Protein AF-A0A4Z0F607-F1 (afdb_monomer_lite)

Secondary structure (DSSP, 8-state):
---------PPPPPEEGGGS--SS--EEEEETTTEEEEEEEEE-S-B-TTS-B--EEEE-SSS---TTSBTTEE-SS-TTSPPP----EEEE-S----------------

Sequence (110 aa):
MKGGESIHGEPSPWQSIETAPKDGTVIQAEIPGHGSDNLIWWLEGLVDSDCNDCGGWAFVEDQEPPGCWTDGICWASNEDGVASVQPVRWRPTGLILRSKVMGWNYRPEQ

Foldseek 3Di:
DDDDDPPPPDFADKDFPVPDDLPQAWKQFQFVPPGGRFIWGWAWDDADPVRDTDIWIAGPDDDDAPPQAVVRTQDCADPVRDGRRDTGIITHPVDGPPDPPPPPPPPPDD

Organism: NCBI:txid2305248

pLDDT: mean 71.19, std 15.93, range [34.62, 92.38]

Structure (mmCIF, N/CA/C/O backbone):
data_AF-A0A4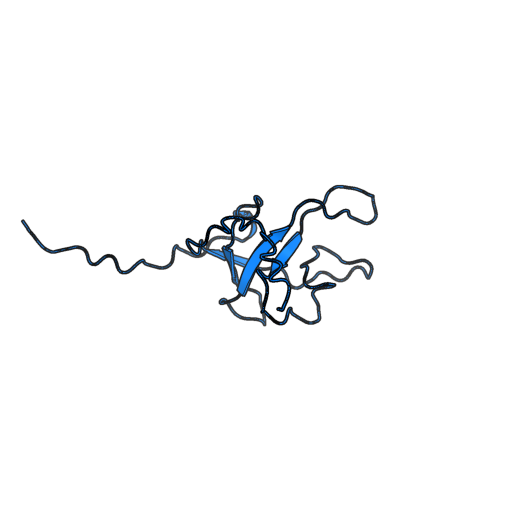Z0F607-F1
#
_entry.id   AF-A0A4Z0F607-F1
#
loop_
_atom_site.group_PDB
_atom_site.id
_atom_site.type_symbol
_atom_site.label_atom_id
_atom_site.label_alt_id
_atom_site.label_comp_id
_atom_site.label_asym_id
_atom_site.label_entity_id
_atom_site.label_seq_id
_atom_site.pdbx_PDB_ins_code
_atom_site.Cartn_x
_atom_site.Cartn_y
_atom_site.Cartn_z
_atom_site.occupancy
_atom_site.B_iso_or_equiv
_atom_site.auth_seq_id
_atom_site.auth_comp_id
_atom_site.auth_asym_id
_atom_site.auth_atom_id
_atom_site.pdbx_PDB_model_num
ATOM 1 N N . MET A 1 1 ? -32.068 4.708 32.723 1.00 50.53 1 MET A N 1
ATOM 2 C CA . MET A 1 1 ? -31.796 3.594 31.789 1.00 50.53 1 MET A CA 1
ATOM 3 C C . MET A 1 1 ? -32.469 3.893 30.460 1.00 50.53 1 MET A C 1
ATOM 5 O O . MET A 1 1 ? -33.627 4.284 30.480 1.00 50.53 1 MET A O 1
ATOM 9 N N . LYS A 1 2 ? -31.744 3.606 29.371 1.00 56.91 2 LYS A N 1
ATOM 10 C CA . LYS A 1 2 ? -32.131 3.566 27.948 1.00 56.91 2 LYS A CA 1
ATOM 11 C C . LYS A 1 2 ? -32.019 4.855 27.123 1.00 56.91 2 LYS A C 1
ATOM 13 O O . LYS A 1 2 ? -32.530 5.903 27.486 1.00 56.91 2 LYS A O 1
ATOM 18 N N . GLY A 1 3 ? -31.363 4.660 25.982 1.00 39.62 3 GLY A N 1
ATOM 19 C CA . GLY A 1 3 ? -30.991 5.604 24.936 1.00 39.62 3 GLY A CA 1
ATOM 20 C C . GLY A 1 3 ? -29.606 5.180 24.441 1.00 39.62 3 GLY A C 1
ATOM 21 O O . GLY A 1 3 ? -28.635 5.846 24.735 1.00 39.62 3 GLY A O 1
ATOM 22 N N . GLY A 1 4 ? -29.411 3.939 23.988 1.00 45.62 4 GLY A N 1
ATOM 23 C CA . GLY A 1 4 ? -29.862 3.544 22.654 1.00 45.62 4 GLY A CA 1
ATOM 24 C C . GLY A 1 4 ? -28.828 4.047 21.650 1.00 45.62 4 GLY A C 1
ATOM 25 O O . GLY A 1 4 ? -29.142 4.910 20.844 1.00 45.62 4 GLY A O 1
ATOM 26 N N . GLU A 1 5 ? -27.585 3.587 21.805 1.00 45.84 5 GLU A N 1
ATOM 27 C CA . GLU A 1 5 ? -26.441 4.000 20.997 1.00 45.84 5 GLU A CA 1
ATOM 28 C C . GLU A 1 5 ? -26.612 3.396 19.605 1.00 45.84 5 GLU A C 1
ATOM 30 O O . GLU A 1 5 ? -26.470 2.190 19.390 1.00 45.84 5 GLU A O 1
ATOM 35 N N . SER A 1 6 ? -27.058 4.233 18.677 1.00 43.59 6 SER A N 1
ATOM 36 C CA . SER A 1 6 ? -27.113 3.902 17.267 1.00 43.59 6 SER A CA 1
ATOM 37 C C . SER A 1 6 ? -25.695 3.571 16.806 1.00 43.59 6 SER A C 1
ATOM 39 O O . SER A 1 6 ? -24.843 4.453 16.768 1.00 43.59 6 SER A O 1
ATOM 41 N N . ILE A 1 7 ? -25.448 2.313 16.439 1.00 54.03 7 ILE A N 1
ATOM 42 C CA . ILE A 1 7 ? -24.238 1.869 15.735 1.00 54.03 7 ILE A CA 1
ATOM 43 C C . ILE A 1 7 ? -24.212 2.441 14.308 1.00 54.03 7 ILE A C 1
ATOM 45 O O . ILE A 1 7 ? -24.239 1.718 13.316 1.00 54.03 7 ILE A O 1
ATOM 49 N N . HIS A 1 8 ? -24.190 3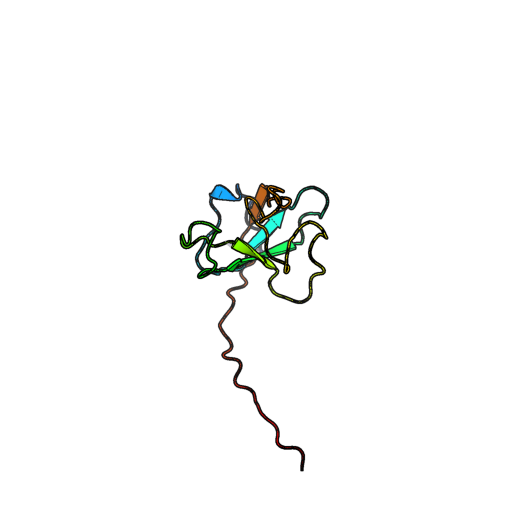.765 14.177 1.00 47.53 8 HIS A N 1
ATOM 50 C CA . HIS A 1 8 ? -23.606 4.373 12.994 1.00 47.53 8 HIS A CA 1
ATOM 51 C C . HIS A 1 8 ? -22.118 4.075 13.122 1.00 47.53 8 HIS A C 1
ATOM 53 O O . HIS A 1 8 ? -21.466 4.627 14.002 1.00 47.53 8 HIS A O 1
ATOM 59 N N . GLY A 1 9 ? -21.617 3.118 12.340 1.00 48.31 9 GLY A N 1
ATOM 60 C CA . GLY A 1 9 ? -20.191 2.824 12.280 1.00 48.31 9 GLY A CA 1
ATOM 61 C C . GLY A 1 9 ? -19.466 4.089 11.853 1.00 48.31 9 GLY A C 1
ATOM 62 O O . GLY A 1 9 ? -19.408 4.389 10.662 1.00 48.31 9 GLY A O 1
ATOM 63 N N . GLU A 1 10 ? -18.990 4.868 12.823 1.00 53.78 10 GLU A N 1
ATOM 64 C CA . GLU A 1 10 ? -18.142 6.011 12.543 1.00 53.78 10 GLU A CA 1
ATOM 65 C C . GLU A 1 10 ? -16.950 5.471 11.752 1.00 53.78 10 GLU A C 1
ATOM 67 O O . GLU A 1 10 ? -16.336 4.480 12.177 1.00 53.78 10 GLU A O 1
ATOM 72 N N . PRO A 1 11 ? -16.650 6.036 10.568 1.00 61.03 11 PRO A N 1
ATOM 73 C CA . PRO A 1 11 ? -15.466 5.626 9.846 1.00 61.03 11 PRO A CA 1
ATOM 74 C C . PRO A 1 11 ? -14.292 5.799 10.801 1.00 61.03 11 PRO A C 1
ATOM 76 O O . PRO A 1 11 ? -14.110 6.874 11.375 1.00 61.03 11 PRO A O 1
ATOM 79 N N . SER A 1 12 ? -13.534 4.722 11.005 1.00 72.06 12 SER A N 1
ATOM 80 C CA . SER A 1 12 ? -12.365 4.770 11.877 1.00 72.06 12 SER A CA 1
ATOM 81 C C . SER A 1 12 ? -11.479 5.954 11.482 1.00 72.06 12 SER A C 1
ATOM 83 O O . SER A 1 12 ? -11.391 6.274 10.288 1.00 72.06 12 SER A O 1
ATOM 85 N N . PRO A 1 13 ? -10.854 6.629 12.461 1.00 84.81 13 PRO A N 1
ATOM 86 C CA . PRO A 1 13 ? -10.079 7.824 12.184 1.00 84.81 13 PRO A CA 1
ATOM 87 C C . PRO A 1 13 ? -8.986 7.513 11.164 1.00 84.81 13 PRO A C 1
ATOM 89 O O . PRO A 1 13 ? -8.377 6.440 11.188 1.00 84.81 13 PRO A O 1
ATOM 92 N N . TRP A 1 14 ? -8.749 8.470 10.270 1.00 88.81 14 TRP A N 1
ATOM 93 C CA . TRP A 1 14 ? -7.625 8.416 9.348 1.00 88.81 14 TRP A CA 1
ATOM 94 C C . TRP A 1 14 ? -6.312 8.382 10.131 1.00 88.81 14 TRP A C 1
ATOM 96 O O . TRP A 1 14 ? -6.093 9.180 11.042 1.00 88.81 14 TRP A O 1
ATOM 106 N N . GLN A 1 15 ? -5.437 7.465 9.748 1.00 92.25 15 GLN A N 1
ATOM 107 C CA . GLN A 1 15 ? -4.116 7.245 10.318 1.00 92.25 15 GLN A CA 1
ATOM 108 C C . GLN A 1 15 ? -3.053 7.432 9.234 1.00 92.25 15 GLN A C 1
ATOM 110 O O . GLN A 1 15 ? -3.355 7.347 8.045 1.00 92.25 15 GLN A O 1
ATOM 115 N N . SER A 1 16 ? -1.807 7.700 9.622 1.00 91.38 16 SER A N 1
ATOM 116 C CA . SER A 1 16 ? -0.687 7.773 8.674 1.00 91.38 16 SER A CA 1
ATOM 117 C C . SER A 1 16 ? -0.496 6.434 7.970 1.00 91.38 16 SER A C 1
ATOM 119 O O . SER A 1 16 ? -0.531 5.397 8.627 1.00 91.38 16 SER A O 1
ATOM 121 N N . ILE A 1 17 ? -0.246 6.438 6.656 1.00 88.56 17 ILE A N 1
ATOM 122 C CA . ILE A 1 17 ? -0.015 5.200 5.884 1.00 88.56 17 ILE A CA 1
ATOM 123 C C . ILE A 1 17 ? 1.100 4.317 6.468 1.00 88.56 17 ILE A C 1
ATOM 125 O O . ILE A 1 17 ? 1.079 3.101 6.331 1.00 88.56 17 ILE A O 1
ATOM 129 N N . GLU A 1 18 ? 2.061 4.921 7.167 1.00 87.56 18 GLU A N 1
ATOM 130 C CA . GLU A 1 18 ? 3.175 4.226 7.814 1.00 87.56 18 GLU A CA 1
ATOM 131 C C . GLU A 1 18 ? 2.716 3.241 8.897 1.00 87.56 18 GLU A C 1
ATOM 133 O O . GLU A 1 18 ? 3.428 2.285 9.195 1.00 87.56 18 GLU A O 1
ATOM 138 N N . THR A 1 19 ? 1.525 3.450 9.472 1.00 89.06 19 THR A N 1
ATOM 139 C CA . THR A 1 19 ? 0.930 2.555 10.474 1.00 89.06 19 THR A CA 1
ATOM 140 C C . THR A 1 19 ? -0.003 1.513 9.865 1.00 89.06 19 THR A C 1
ATOM 142 O O . THR A 1 19 ? -0.627 0.751 10.606 1.00 89.06 19 THR A O 1
ATOM 145 N N . ALA A 1 20 ? -0.139 1.489 8.537 1.00 88.38 20 ALA A N 1
ATOM 146 C CA . ALA A 1 20 ? -1.037 0.570 7.864 1.00 88.38 20 ALA A CA 1
ATOM 147 C C . ALA A 1 20 ? -0.560 -0.884 7.985 1.00 88.38 20 ALA A C 1
ATOM 149 O O . ALA A 1 20 ? 0.643 -1.150 7.894 1.00 88.38 20 ALA A O 1
ATOM 150 N N . PRO A 1 21 ? -1.489 -1.837 8.170 1.00 87.06 21 PRO A N 1
ATOM 151 C CA . PRO A 1 21 ? -1.157 -3.251 8.199 1.00 87.06 21 PRO A CA 1
ATOM 152 C C . PRO A 1 21 ? -0.630 -3.697 6.828 1.00 87.06 21 PRO A C 1
ATOM 154 O O . PRO A 1 21 ? -1.265 -3.474 5.799 1.00 87.06 21 PRO A O 1
ATOM 157 N N . LYS A 1 22 ? 0.549 -4.324 6.830 1.00 87.38 22 LYS A N 1
ATOM 158 C CA . LYS A 1 22 ? 1.237 -4.857 5.642 1.00 87.38 22 LYS A CA 1
ATOM 159 C C . LYS A 1 22 ? 1.079 -6.377 5.535 1.00 87.38 22 LYS A C 1
ATOM 161 O O . LYS A 1 22 ? 2.025 -7.085 5.234 1.00 87.38 22 LYS A O 1
ATOM 166 N N . ASP A 1 23 ? -0.105 -6.872 5.873 1.00 84.31 23 ASP A N 1
ATOM 167 C CA . ASP A 1 23 ? -0.433 -8.299 5.995 1.00 84.31 23 ASP A CA 1
ATOM 168 C C . ASP A 1 23 ? -1.477 -8.754 4.955 1.00 84.31 23 ASP A C 1
ATOM 170 O O . ASP A 1 23 ? -2.137 -9.778 5.125 1.00 84.31 23 ASP A O 1
ATOM 174 N N . GLY A 1 24 ? -1.685 -7.952 3.905 1.00 82.81 24 GLY A N 1
ATOM 175 C CA . GLY A 1 24 ? -2.736 -8.165 2.907 1.00 82.81 24 GLY A CA 1
ATOM 176 C C . GLY A 1 24 ? -4.132 -7.692 3.334 1.00 82.81 24 GLY A C 1
ATOM 177 O O . GLY A 1 24 ? -5.092 -7.877 2.583 1.00 82.81 24 GLY A O 1
ATOM 178 N N . THR A 1 25 ? -4.283 -7.056 4.503 1.00 86.94 25 THR A N 1
ATOM 179 C CA . THR A 1 25 ? -5.552 -6.433 4.910 1.00 86.94 25 THR A CA 1
ATOM 180 C C . THR A 1 25 ? -5.940 -5.292 3.968 1.00 86.94 25 THR A C 1
ATOM 182 O O . THR A 1 25 ? -5.117 -4.448 3.612 1.00 86.94 25 THR A O 1
ATOM 185 N N . VAL A 1 26 ? -7.227 -5.224 3.608 1.00 87.50 26 VAL A N 1
ATOM 186 C CA . VAL A 1 26 ? -7.760 -4.128 2.790 1.00 87.50 26 VAL A CA 1
ATOM 187 C C . VAL A 1 26 ? -7.982 -2.889 3.628 1.00 87.50 26 VAL A C 1
ATOM 189 O O . VAL A 1 26 ? -8.759 -2.867 4.590 1.00 87.50 26 VAL A O 1
ATOM 192 N N . ILE A 1 27 ? -7.366 -1.812 3.178 1.00 89.31 27 ILE A N 1
ATOM 193 C CA . ILE A 1 27 ? -7.488 -0.497 3.774 1.00 89.31 27 ILE A CA 1
ATOM 194 C C . ILE A 1 27 ? -8.044 0.479 2.750 1.00 89.31 27 ILE A C 1
ATOM 196 O O . ILE A 1 27 ? -7.845 0.341 1.544 1.00 89.31 27 ILE A O 1
ATOM 200 N N . GLN A 1 28 ? -8.747 1.488 3.246 1.00 90.38 28 GLN A N 1
ATOM 201 C CA . GLN A 1 28 ? -9.097 2.639 2.438 1.00 90.38 28 GLN A CA 1
ATOM 202 C C . GLN A 1 28 ? -7.987 3.658 2.603 1.00 90.38 28 GLN A C 1
ATOM 204 O O . GLN A 1 28 ? -7.623 3.971 3.736 1.00 90.38 28 GLN A O 1
ATOM 209 N N . ALA A 1 29 ? -7.466 4.161 1.494 1.00 90.31 29 ALA A N 1
ATOM 210 C CA . ALA A 1 29 ? -6.338 5.063 1.466 1.00 90.31 29 ALA A CA 1
ATOM 211 C C . ALA A 1 29 ? -6.661 6.390 0.773 1.00 90.31 29 ALA A C 1
ATOM 213 O O . ALA A 1 29 ? -7.414 6.465 -0.198 1.00 90.31 29 ALA A O 1
ATOM 214 N N . GLU A 1 30 ? -6.050 7.452 1.286 1.00 90.38 30 GLU A N 1
ATOM 215 C CA . GLU A 1 30 ? -6.014 8.763 0.652 1.00 90.38 30 GLU A CA 1
ATOM 216 C C . GLU A 1 30 ? -4.782 8.845 -0.241 1.00 90.38 30 GLU A C 1
ATOM 218 O O . GLU A 1 30 ? -3.654 8.804 0.250 1.00 90.38 30 GLU A O 1
ATOM 223 N N . ILE A 1 31 ? -5.009 8.955 -1.548 1.00 87.12 31 ILE A N 1
ATOM 224 C CA . ILE A 1 31 ? -3.967 9.094 -2.560 1.00 87.12 31 ILE A CA 1
ATOM 225 C C . ILE A 1 31 ? -4.033 10.538 -3.078 1.00 87.12 31 ILE A C 1
ATOM 227 O O . ILE A 1 31 ? -5.047 10.938 -3.664 1.00 87.12 31 ILE A O 1
ATOM 231 N N . PRO A 1 32 ? -2.986 11.356 -2.868 1.00 84.38 32 PRO A N 1
ATOM 232 C CA . PRO A 1 32 ? -2.959 12.735 -3.346 1.00 84.38 32 PRO A CA 1
ATOM 233 C C . PRO A 1 32 ? -3.262 12.827 -4.849 1.00 84.38 32 PRO A C 1
ATOM 235 O O . PRO A 1 32 ? -2.647 12.144 -5.656 1.00 84.38 32 PRO A O 1
ATOM 238 N N . GLY A 1 33 ? -4.229 13.658 -5.240 1.00 82.62 33 GLY A N 1
ATOM 239 C CA . GLY A 1 33 ? -4.648 13.792 -6.645 1.00 82.62 33 GLY A CA 1
ATOM 240 C C . GLY A 1 33 ? -5.627 12.721 -7.153 1.00 82.62 33 GLY A C 1
ATOM 241 O O . GLY A 1 33 ? -6.197 12.913 -8.221 1.00 82.62 33 GLY A O 1
ATOM 242 N N . HIS A 1 34 ? -5.888 11.661 -6.378 1.00 79.56 34 HIS A N 1
ATOM 243 C CA . HIS A 1 34 ? -6.806 10.562 -6.729 1.00 79.56 34 HIS A CA 1
ATOM 244 C C . HIS A 1 34 ? -7.918 10.332 -5.687 1.00 79.56 34 HIS A C 1
ATOM 246 O O . HIS A 1 34 ? -8.716 9.407 -5.808 1.00 79.56 34 HIS A O 1
ATOM 252 N N . GLY A 1 35 ? -8.005 11.185 -4.663 1.00 84.81 35 GLY A N 1
ATOM 253 C CA . GLY A 1 35 ? -9.073 11.157 -3.661 1.00 84.81 35 GLY A CA 1
ATOM 254 C C . GLY A 1 35 ? -8.821 10.186 -2.505 1.00 84.81 35 GLY A C 1
ATOM 255 O O . GLY A 1 35 ? -7.709 9.700 -2.298 1.00 84.81 35 GLY A O 1
ATOM 256 N N . SER A 1 36 ? -9.862 9.940 -1.710 1.00 86.94 36 SER A N 1
ATOM 257 C CA . SER A 1 36 ? -9.788 9.154 -0.471 1.00 86.94 36 SER A CA 1
ATOM 258 C C . SER A 1 36 ? -10.616 7.874 -0.481 1.00 86.94 36 SER A C 1
ATOM 260 O O . SER A 1 36 ? -10.639 7.157 0.514 1.00 86.94 36 SER A O 1
ATOM 262 N N . ASP A 1 37 ? -11.251 7.535 -1.599 1.00 83.81 37 ASP A N 1
ATOM 263 C CA . ASP A 1 37 ? -12.078 6.332 -1.759 1.00 83.81 37 ASP A CA 1
ATOM 264 C C . ASP A 1 37 ? -11.328 5.168 -2.421 1.00 83.81 37 ASP A C 1
ATOM 266 O O . ASP A 1 37 ? -11.933 4.271 -2.997 1.00 83.81 37 ASP A O 1
ATOM 270 N N . ASN A 1 38 ? -9.998 5.163 -2.299 1.00 85.19 38 ASN A N 1
ATOM 271 C CA . ASN A 1 38 ? -9.135 4.156 -2.902 1.00 85.19 38 ASN A CA 1
ATOM 272 C C . ASN A 1 38 ? -9.002 2.947 -1.974 1.00 85.19 38 ASN A C 1
ATOM 274 O O . ASN A 1 38 ? -8.531 3.083 -0.844 1.00 85.19 38 ASN A O 1
ATOM 278 N N . LEU A 1 39 ? -9.400 1.762 -2.437 1.00 87.44 39 LEU A N 1
ATOM 279 C CA . LEU A 1 39 ? -9.220 0.513 -1.686 1.00 87.44 39 LEU A CA 1
ATOM 280 C C . LEU A 1 39 ? -7.937 -0.186 -2.120 1.00 87.44 39 LEU A C 1
ATOM 282 O O . LEU A 1 39 ? -7.842 -0.643 -3.261 1.00 87.44 39 LEU A O 1
ATOM 286 N N . ILE A 1 40 ? -6.987 -0.293 -1.194 1.00 87.31 40 ILE A N 1
ATOM 287 C CA . ILE A 1 40 ? -5.673 -0.885 -1.434 1.00 87.31 40 ILE A CA 1
ATOM 288 C C . ILE A 1 40 ? -5.374 -2.002 -0.435 1.00 87.31 40 ILE A C 1
ATOM 290 O O . ILE A 1 40 ? -5.961 -2.071 0.646 1.00 87.31 40 ILE A O 1
ATOM 294 N N . TRP A 1 41 ? -4.440 -2.869 -0.798 1.00 87.69 41 TRP A N 1
ATOM 295 C CA . TRP A 1 41 ? -3.924 -3.950 0.035 1.00 87.69 41 TRP A CA 1
ATOM 296 C C . TRP A 1 41 ? -2.422 -4.104 -0.190 1.00 87.69 41 TRP A C 1
ATOM 298 O O . TRP A 1 41 ? -1.895 -3.696 -1.228 1.00 87.69 41 TRP A O 1
ATOM 308 N N . TRP A 1 42 ? -1.725 -4.633 0.812 1.00 85.75 42 TRP A N 1
ATOM 309 C CA . TRP A 1 42 ? -0.295 -4.899 0.709 1.00 85.75 42 TRP A CA 1
ATOM 310 C C . TRP A 1 42 ? -0.076 -6.232 -0.003 1.00 85.75 42 TRP A C 1
ATOM 312 O O . TRP A 1 42 ? -0.477 -7.277 0.509 1.00 85.75 42 TRP A O 1
ATOM 322 N N . LEU A 1 43 ? 0.541 -6.185 -1.179 1.00 83.94 43 LEU A N 1
ATOM 323 C CA . LEU A 1 43 ? 0.928 -7.355 -1.950 1.00 83.94 43 LEU A CA 1
ATOM 324 C C . LEU A 1 43 ? 2.364 -7.744 -1.577 1.00 83.94 43 LEU A C 1
ATOM 326 O O . LEU A 1 43 ? 3.302 -6.989 -1.833 1.00 83.94 43 LEU A O 1
ATOM 330 N N . GLU A 1 44 ? 2.517 -8.905 -0.941 1.00 82.12 44 GLU A N 1
ATOM 331 C CA . GLU A 1 44 ? 3.815 -9.509 -0.609 1.00 82.12 44 GLU A CA 1
ATOM 332 C C . GLU A 1 44 ? 4.378 -10.330 -1.783 1.00 82.12 44 GLU A C 1
ATOM 334 O O . GLU A 1 44 ? 3.652 -10.680 -2.716 1.00 82.12 44 GLU A O 1
ATOM 339 N N . GLY A 1 45 ? 5.669 -10.676 -1.722 1.00 73.75 45 GLY A N 1
ATOM 340 C CA . GLY A 1 45 ? 6.322 -11.544 -2.707 1.00 73.75 45 GLY A CA 1
ATOM 341 C C . GLY A 1 45 ? 6.698 -10.857 -4.021 1.00 73.75 45 GLY A C 1
ATOM 342 O O . GLY A 1 45 ? 6.990 -11.543 -5.004 1.00 73.75 45 GLY A O 1
ATOM 343 N N . LEU A 1 46 ? 6.690 -9.521 -4.056 1.00 74.31 46 LEU A N 1
ATOM 344 C CA . LEU A 1 46 ? 7.341 -8.771 -5.126 1.00 74.31 46 LEU A CA 1
ATOM 345 C C . LEU A 1 46 ? 8.826 -8.617 -4.781 1.00 74.31 46 LEU A C 1
ATOM 347 O O . LEU A 1 46 ? 9.215 -8.588 -3.613 1.00 74.31 46 LEU A O 1
ATOM 351 N N . VAL A 1 47 ? 9.663 -8.541 -5.807 1.00 77.31 47 VAL A N 1
ATOM 352 C CA . VAL A 1 47 ? 11.113 -8.391 -5.664 1.00 77.31 47 VAL A CA 1
ATOM 353 C C . VAL A 1 47 ? 11.552 -7.091 -6.315 1.00 77.31 47 VAL A C 1
ATOM 355 O O . VAL A 1 47 ? 11.068 -6.747 -7.393 1.00 77.31 47 VAL A O 1
ATOM 358 N N . ASP A 1 48 ? 12.445 -6.363 -5.651 1.00 70.94 48 ASP A N 1
ATOM 359 C CA . ASP A 1 48 ? 13.089 -5.190 -6.240 1.00 70.94 48 ASP A CA 1
ATOM 360 C C . ASP A 1 48 ? 14.218 -5.588 -7.214 1.00 70.94 48 ASP A C 1
ATOM 362 O O . ASP A 1 48 ? 14.555 -6.766 -7.385 1.00 70.94 48 ASP A O 1
ATOM 366 N N . SER A 1 49 ? 14.825 -4.589 -7.860 1.00 68.88 49 SER A N 1
ATOM 367 C CA . SER A 1 49 ? 15.937 -4.775 -8.804 1.00 68.88 49 SER A CA 1
ATOM 368 C C . SER A 1 49 ? 17.194 -5.393 -8.172 1.00 68.88 49 SER A C 1
ATOM 370 O O . SER A 1 49 ? 18.037 -5.931 -8.890 1.00 68.88 49 SER A O 1
ATOM 372 N N . ASP A 1 50 ? 17.313 -5.350 -6.845 1.00 76.25 50 ASP A N 1
ATOM 373 C CA . ASP A 1 50 ? 18.391 -5.949 -6.058 1.00 76.25 50 ASP A CA 1
ATOM 374 C C . ASP A 1 50 ? 18.020 -7.359 -5.543 1.00 76.25 50 ASP A C 1
ATOM 376 O O . ASP A 1 50 ? 18.768 -7.956 -4.765 1.00 76.25 50 ASP A O 1
ATOM 380 N N . CYS A 1 51 ? 16.897 -7.926 -6.009 1.00 73.06 51 CYS A N 1
ATOM 381 C CA . CYS A 1 51 ? 16.336 -9.211 -5.576 1.00 73.06 51 CYS A CA 1
ATOM 382 C C . CYS A 1 51 ? 15.962 -9.267 -4.083 1.00 73.06 51 CYS A C 1
ATOM 384 O O . CYS A 1 51 ? 15.886 -10.361 -3.513 1.00 73.06 51 CYS A O 1
ATOM 386 N N . ASN A 1 52 ? 15.714 -8.124 -3.441 1.00 76.69 52 ASN A N 1
ATOM 387 C CA . ASN A 1 52 ? 15.157 -8.091 -2.094 1.00 76.69 52 ASN A CA 1
ATOM 388 C C . ASN A 1 52 ? 13.637 -8.201 -2.158 1.00 76.69 52 ASN A C 1
ATOM 390 O O . ASN A 1 52 ? 12.991 -7.587 -3.008 1.00 76.69 52 ASN A O 1
ATOM 394 N N . ASP A 1 53 ? 13.067 -8.952 -1.217 1.00 71.69 53 ASP A N 1
ATOM 395 C CA . ASP A 1 53 ? 11.621 -8.989 -1.026 1.00 71.69 53 ASP A CA 1
ATOM 396 C C . ASP A 1 53 ? 11.126 -7.589 -0.637 1.00 71.69 53 ASP A C 1
ATOM 398 O O . ASP A 1 53 ? 11.525 -7.020 0.384 1.00 71.69 53 ASP A O 1
ATOM 402 N N . CYS A 1 54 ? 10.298 -7.017 -1.502 1.00 76.25 54 CYS A N 1
ATOM 403 C CA . CYS A 1 54 ? 9.721 -5.696 -1.355 1.00 76.25 54 CYS A CA 1
ATOM 404 C C . CYS A 1 54 ? 8.226 -5.808 -1.601 1.00 76.25 54 CYS A C 1
ATOM 406 O O . CYS A 1 54 ? 7.806 -5.961 -2.733 1.00 76.25 54 CYS A O 1
ATOM 408 N N . GLY A 1 55 ? 7.394 -5.701 -0.569 1.00 78.69 55 GLY A N 1
ATOM 409 C CA . GLY A 1 55 ? 5.952 -5.595 -0.793 1.00 78.69 55 GLY A CA 1
ATOM 410 C C . GLY A 1 55 ? 5.546 -4.235 -1.377 1.00 78.69 55 GLY A C 1
ATOM 411 O O . GLY A 1 55 ? 6.251 -3.234 -1.217 1.00 78.69 55 GLY A O 1
ATOM 412 N N . GLY A 1 56 ? 4.392 -4.195 -2.038 1.00 84.19 56 GLY A N 1
ATOM 413 C CA . GLY A 1 56 ? 3.848 -2.994 -2.674 1.00 84.19 56 GLY A CA 1
ATOM 414 C C . GLY A 1 56 ? 2.360 -2.825 -2.395 1.00 84.19 56 GLY A C 1
ATOM 415 O O . GLY A 1 56 ? 1.640 -3.801 -2.194 1.00 84.19 56 GLY A O 1
ATOM 416 N N . TRP A 1 57 ? 1.871 -1.583 -2.384 1.00 86.38 57 TRP A N 1
ATOM 417 C CA . TRP A 1 57 ? 0.428 -1.347 -2.303 1.00 86.38 57 TRP A CA 1
ATOM 418 C C . TRP A 1 57 ? -0.207 -1.581 -3.671 1.00 86.38 57 TRP A C 1
ATOM 420 O O . TRP A 1 57 ? 0.173 -0.931 -4.637 1.00 86.38 57 TRP A O 1
ATOM 430 N N . ALA A 1 58 ? -1.192 -2.465 -3.755 1.00 84.81 58 ALA A N 1
ATOM 431 C CA . ALA A 1 58 ? -1.974 -2.703 -4.964 1.00 84.81 58 ALA A CA 1
ATOM 432 C C . ALA A 1 58 ? -3.443 -2.338 -4.722 1.00 84.81 58 ALA A C 1
ATOM 434 O O . ALA A 1 58 ? -3.886 -2.266 -3.576 1.00 84.81 58 ALA A O 1
ATOM 435 N N . PHE A 1 59 ? -4.217 -2.116 -5.782 1.00 83.94 59 PHE A N 1
ATOM 436 C CA . PHE A 1 59 ? -5.675 -2.011 -5.668 1.00 83.94 59 PHE A CA 1
ATOM 437 C C . PHE A 1 59 ? -6.317 -3.395 -5.490 1.00 83.94 59 PHE A C 1
ATOM 439 O O . PHE A 1 59 ? -5.794 -4.403 -5.960 1.00 83.94 59 PHE A O 1
ATOM 446 N N . VAL A 1 60 ? -7.473 -3.444 -4.823 1.00 76.19 60 VAL A N 1
ATOM 447 C CA . VAL A 1 60 ? -8.227 -4.677 -4.487 1.00 76.19 60 VAL A CA 1
ATOM 448 C C . VAL A 1 60 ? -8.992 -5.280 -5.690 1.00 76.19 60 VAL A C 1
ATOM 450 O O . VAL A 1 60 ? -9.817 -6.161 -5.508 1.00 76.19 60 VAL A O 1
ATOM 453 N N . GLU A 1 61 ? -8.669 -4.861 -6.919 1.00 67.81 61 GLU A N 1
ATOM 454 C CA . GLU A 1 61 ? -9.370 -5.122 -8.198 1.00 67.81 61 GLU A CA 1
ATOM 455 C C . GLU A 1 61 ? -10.524 -4.137 -8.529 1.00 67.81 61 GLU A C 1
ATOM 457 O O . GLU A 1 61 ? -11.064 -3.456 -7.656 1.00 67.81 61 GLU A O 1
ATOM 462 N N . ASP A 1 62 ? -10.825 -4.005 -9.833 1.00 58.19 62 ASP A N 1
ATOM 463 C CA . ASP A 1 62 ? -11.835 -3.125 -10.476 1.00 58.19 62 ASP A CA 1
ATOM 464 C C . ASP A 1 62 ? -11.671 -1.594 -10.332 1.00 58.19 62 ASP A C 1
ATOM 466 O O . ASP A 1 62 ? -12.566 -0.825 -10.688 1.00 58.19 62 ASP A O 1
ATOM 470 N N . GLN A 1 63 ? -10.514 -1.112 -9.875 1.00 61.78 63 GLN A N 1
ATOM 471 C CA . GLN A 1 63 ? -10.174 0.317 -9.916 1.00 61.78 63 GLN A CA 1
ATOM 472 C C . GLN A 1 63 ? -9.142 0.581 -11.009 1.00 61.78 63 GLN A C 1
ATOM 474 O O . GLN A 1 63 ? -8.157 -0.144 -11.112 1.00 61.78 63 GLN A O 1
ATOM 479 N N . GLU A 1 64 ? -9.371 1.620 -11.817 1.00 65.31 64 GLU A N 1
ATOM 480 C CA . GLU A 1 64 ? -8.391 2.095 -12.794 1.00 65.31 64 GLU A CA 1
ATOM 481 C C . GLU A 1 64 ? -7.235 2.741 -12.012 1.00 65.31 64 GLU A C 1
ATOM 483 O O . GLU A 1 64 ? -7.434 3.796 -11.395 1.00 65.31 64 GLU A O 1
ATOM 488 N N . PRO A 1 65 ? -6.056 2.092 -11.938 1.00 65.31 65 PRO A N 1
ATOM 489 C CA . PRO A 1 65 ? -4.962 2.624 -11.151 1.00 65.31 65 PRO A CA 1
ATOM 490 C C . PRO A 1 65 ? -4.499 3.956 -11.759 1.00 65.31 65 PRO A C 1
ATOM 492 O O . PRO A 1 65 ? -4.631 4.170 -12.970 1.00 65.31 65 PRO A O 1
ATOM 495 N N . PRO A 1 66 ? -3.915 4.861 -10.955 1.00 65.44 66 PRO A N 1
ATOM 496 C CA . PRO A 1 66 ? -3.208 6.014 -11.487 1.00 65.44 66 PRO A CA 1
ATOM 497 C C . PRO A 1 66 ? -2.245 5.579 -12.595 1.00 65.44 66 PRO A C 1
ATOM 499 O O . PRO A 1 66 ? -1.513 4.611 -12.421 1.00 65.44 66 PRO A O 1
ATOM 502 N N . GLY A 1 67 ? -2.167 6.321 -13.702 1.00 65.75 67 GLY A N 1
ATOM 503 C CA . GLY A 1 67 ? -1.231 5.991 -14.790 1.00 65.75 67 GLY A CA 1
ATOM 504 C C . GLY A 1 67 ? 0.251 5.982 -14.374 1.00 65.75 67 GLY A C 1
ATOM 505 O O . GLY A 1 67 ? 1.100 5.532 -15.134 1.00 65.75 67 GLY A O 1
ATOM 506 N N . CYS A 1 68 ? 0.570 6.476 -13.173 1.00 69.81 68 CYS A N 1
ATOM 507 C CA . CYS A 1 68 ? 1.893 6.426 -12.551 1.00 69.81 68 CYS A CA 1
ATOM 508 C C . CYS A 1 68 ? 2.142 5.175 -11.681 1.00 69.81 68 CYS A C 1
ATOM 510 O O . CYS A 1 68 ? 3.214 5.053 -11.086 1.00 69.81 68 CYS A O 1
ATOM 512 N N . TRP A 1 69 ? 1.164 4.278 -11.548 1.00 72.62 69 TRP A N 1
ATOM 513 C CA . TRP A 1 69 ? 1.306 2.984 -10.878 1.00 72.62 69 TRP A CA 1
ATOM 514 C C . TRP A 1 69 ? 1.575 1.924 -11.941 1.00 72.62 69 TRP A C 1
ATOM 516 O O . TRP A 1 69 ? 0.706 1.588 -12.746 1.00 72.62 69 TRP A O 1
ATOM 526 N N . THR A 1 70 ? 2.803 1.420 -11.971 1.00 65.50 70 THR A N 1
ATOM 527 C CA . THR A 1 70 ? 3.223 0.404 -12.940 1.00 65.50 70 THR A CA 1
ATOM 528 C C . THR A 1 70 ? 2.608 -0.942 -12.550 1.00 65.50 70 THR A C 1
ATOM 530 O O . THR A 1 70 ? 2.698 -1.347 -11.392 1.00 65.50 70 THR A O 1
ATOM 533 N N . ASP A 1 71 ? 1.923 -1.597 -13.494 1.00 65.12 71 ASP A N 1
ATOM 534 C CA . ASP A 1 71 ? 1.178 -2.855 -13.286 1.00 65.12 71 ASP A CA 1
ATOM 535 C C . ASP A 1 71 ? 0.090 -2.791 -12.196 1.00 65.12 71 ASP A C 1
ATOM 537 O O . ASP A 1 71 ? -0.289 -3.799 -11.604 1.00 65.12 71 ASP A O 1
ATOM 541 N N . GLY A 1 72 ? -0.433 -1.591 -11.911 1.00 70.75 72 GLY A N 1
ATOM 542 C CA . GLY A 1 72 ? -1.418 -1.386 -10.843 1.00 70.75 72 GLY A CA 1
ATOM 543 C C . GLY A 1 72 ? -0.837 -1.497 -9.429 1.00 70.75 72 GLY A C 1
ATOM 544 O O . GLY A 1 72 ? -1.596 -1.541 -8.457 1.00 70.75 72 GLY A O 1
ATOM 545 N N . ILE A 1 73 ? 0.494 -1.507 -9.314 1.00 73.88 73 ILE A N 1
ATOM 546 C CA . ILE A 1 73 ? 1.237 -1.550 -8.059 1.00 73.88 73 ILE A CA 1
ATOM 547 C C . ILE A 1 73 ? 1.865 -0.175 -7.807 1.00 73.88 73 ILE A C 1
ATOM 549 O O . ILE A 1 73 ? 2.466 0.454 -8.681 1.00 73.88 73 ILE A O 1
ATOM 553 N N . CYS A 1 74 ? 1.713 0.301 -6.579 1.00 78.38 74 CYS A N 1
ATOM 554 C CA . CYS A 1 74 ? 2.369 1.489 -6.072 1.00 78.38 74 CYS A CA 1
ATOM 555 C C . CYS A 1 74 ? 3.802 1.139 -5.664 1.00 78.38 74 CYS A C 1
ATOM 557 O O . CYS A 1 74 ? 4.033 0.533 -4.612 1.00 78.38 74 CYS A O 1
ATOM 559 N N . TRP A 1 75 ? 4.764 1.549 -6.484 1.00 72.38 75 TRP A N 1
ATOM 560 C CA . TRP A 1 75 ? 6.182 1.355 -6.207 1.00 72.38 75 TRP A CA 1
ATOM 561 C C . TRP A 1 75 ? 6.745 2.554 -5.444 1.00 72.38 75 TRP A C 1
ATOM 563 O O . TRP A 1 75 ? 6.488 3.707 -5.800 1.00 72.38 75 TRP A O 1
ATOM 573 N N . ALA A 1 76 ? 7.551 2.293 -4.409 1.00 65.19 76 ALA A N 1
ATOM 574 C CA . ALA A 1 76 ? 8.333 3.340 -3.741 1.00 65.19 76 ALA A CA 1
ATOM 575 C C . ALA A 1 76 ? 9.282 4.040 -4.735 1.00 65.19 76 ALA A C 1
ATOM 577 O O . ALA A 1 76 ? 9.480 5.251 -4.669 1.00 65.19 76 ALA A O 1
ATOM 578 N N . SER A 1 77 ? 9.805 3.270 -5.690 1.00 59.66 77 SER A N 1
ATOM 579 C CA . SER A 1 77 ? 10.460 3.719 -6.913 1.00 59.66 77 SER A CA 1
ATOM 580 C C . SER A 1 77 ? 10.332 2.593 -7.936 1.00 59.66 77 SER A C 1
ATOM 582 O O . SER A 1 77 ? 10.642 1.452 -7.600 1.00 59.66 77 SER A O 1
ATOM 584 N N . ASN A 1 78 ? 9.852 2.878 -9.146 1.00 62.59 78 ASN A N 1
ATOM 585 C CA . ASN A 1 78 ? 9.835 1.893 -10.231 1.00 62.59 78 ASN A CA 1
ATOM 586 C C . ASN A 1 78 ? 11.203 1.829 -10.953 1.00 62.59 78 ASN A C 1
ATOM 588 O O . ASN A 1 78 ? 12.143 2.531 -10.566 1.00 62.59 78 ASN A O 1
ATOM 592 N N . GLU A 1 79 ? 11.315 0.996 -11.997 1.00 57.69 79 GLU A N 1
ATOM 593 C CA . GLU A 1 79 ? 12.552 0.791 -12.780 1.00 57.69 79 GLU A CA 1
ATOM 594 C C . GLU A 1 79 ? 13.095 2.088 -13.415 1.00 57.69 79 GLU A C 1
ATOM 596 O O . GLU A 1 79 ? 14.305 2.257 -13.555 1.00 57.69 79 GLU A O 1
ATOM 601 N N . ASP A 1 80 ? 12.220 3.053 -13.705 1.00 58.28 80 ASP A N 1
ATOM 602 C CA . ASP A 1 80 ? 12.581 4.373 -14.236 1.00 58.28 80 ASP A CA 1
ATOM 603 C C . ASP A 1 80 ? 13.026 5.376 -13.152 1.00 58.28 80 ASP A C 1
ATOM 605 O O . ASP A 1 80 ? 13.275 6.550 -13.440 1.00 58.28 80 ASP A O 1
ATOM 609 N N . GLY A 1 81 ? 13.101 4.957 -11.884 1.00 61.56 81 GLY A N 1
ATOM 610 C CA . GLY A 1 81 ? 13.388 5.849 -10.757 1.00 61.56 81 GLY A CA 1
ATOM 611 C C . GLY A 1 81 ? 12.220 6.776 -10.400 1.00 61.56 81 GLY A C 1
ATOM 612 O O . GLY A 1 81 ? 12.402 7.763 -9.683 1.00 61.56 81 GLY A O 1
ATOM 613 N N . VAL A 1 82 ? 11.023 6.501 -10.924 1.00 66.25 82 VAL A N 1
ATOM 614 C CA . VAL A 1 82 ? 9.824 7.302 -10.688 1.00 66.25 82 VAL A CA 1
ATOM 615 C C . VAL A 1 82 ? 9.059 6.699 -9.517 1.00 66.25 82 VAL A C 1
ATOM 617 O O . VAL A 1 82 ? 8.605 5.555 -9.554 1.00 66.25 82 VAL A O 1
ATOM 620 N N . ALA A 1 83 ? 8.899 7.488 -8.457 1.00 68.06 83 ALA A N 1
ATOM 621 C CA . ALA A 1 83 ? 8.029 7.119 -7.353 1.00 68.06 83 ALA A CA 1
ATOM 622 C C . ALA A 1 83 ? 6.565 7.199 -7.801 1.00 68.06 83 ALA A C 1
ATOM 624 O O . ALA A 1 83 ? 6.111 8.235 -8.302 1.00 68.06 83 ALA A O 1
ATOM 625 N N . SER A 1 84 ? 5.806 6.127 -7.579 1.00 76.62 84 SER A N 1
ATOM 626 C CA . SER A 1 84 ? 4.353 6.188 -7.689 1.00 76.62 84 SER A CA 1
ATOM 627 C C . SER A 1 84 ? 3.795 7.135 -6.626 1.00 76.62 84 SER A C 1
ATOM 629 O O . SER A 1 84 ? 4.398 7.340 -5.567 1.00 76.62 84 SER A O 1
ATOM 631 N N . VAL A 1 85 ? 2.622 7.715 -6.891 1.00 80.50 85 VAL A N 1
ATOM 632 C CA . VAL A 1 85 ? 1.945 8.564 -5.905 1.00 80.50 85 VAL A CA 1
ATOM 633 C C . VAL A 1 85 ? 1.572 7.710 -4.698 1.00 80.50 85 VAL A C 1
ATOM 635 O O . VAL A 1 85 ? 0.664 6.881 -4.771 1.00 80.50 85 VAL A O 1
ATOM 638 N N . GLN A 1 86 ? 2.298 7.920 -3.601 1.00 81.94 86 GLN A N 1
ATOM 639 C CA . GLN A 1 86 ? 2.128 7.155 -2.378 1.00 81.94 86 GLN A CA 1
ATOM 640 C C . GLN A 1 86 ? 0.826 7.554 -1.671 1.00 81.94 86 GLN A C 1
ATOM 642 O O . GLN A 1 86 ? 0.515 8.749 -1.579 1.00 81.94 86 GLN A O 1
ATOM 647 N N . PRO A 1 87 ? 0.079 6.584 -1.121 1.00 84.88 87 PRO A N 1
ATOM 648 C CA . PRO A 1 87 ? -1.004 6.897 -0.206 1.00 84.88 87 PRO A CA 1
ATOM 649 C C . PRO A 1 87 ? -0.443 7.613 1.029 1.00 84.88 87 PRO A C 1
ATOM 651 O O . PRO A 1 87 ? 0.614 7.248 1.524 1.00 84.88 87 PRO A O 1
ATOM 654 N N . VAL A 1 88 ? -1.127 8.642 1.531 1.00 90.56 88 VAL A N 1
ATOM 655 C CA . VAL A 1 88 ? -0.657 9.448 2.681 1.00 90.56 88 VAL A CA 1
ATOM 656 C C . VAL A 1 88 ? -1.348 9.067 3.983 1.00 90.56 88 VAL A C 1
ATOM 658 O O . VAL A 1 88 ? -0.767 9.165 5.067 1.00 90.56 88 VAL A O 1
ATOM 661 N N . ARG A 1 89 ? -2.598 8.617 3.889 1.00 91.12 89 ARG A N 1
ATOM 662 C CA . ARG A 1 89 ? -3.431 8.246 5.032 1.00 91.12 89 ARG A CA 1
ATOM 663 C C . ARG A 1 89 ? -4.207 6.984 4.728 1.00 91.12 89 ARG A C 1
ATOM 665 O O . ARG A 1 89 ? -4.525 6.729 3.572 1.00 91.12 89 ARG A O 1
ATOM 672 N N . TRP A 1 90 ? -4.554 6.237 5.766 1.00 92.38 90 TRP A N 1
ATOM 673 C CA . TRP A 1 90 ? -5.421 5.075 5.663 1.00 92.38 90 TRP A CA 1
ATOM 674 C C . TRP A 1 90 ? -6.462 5.028 6.776 1.00 92.38 90 TRP A C 1
ATOM 676 O O . TRP A 1 90 ? -6.303 5.645 7.829 1.00 92.38 90 TRP A O 1
ATOM 686 N N . ARG A 1 91 ? -7.523 4.262 6.555 1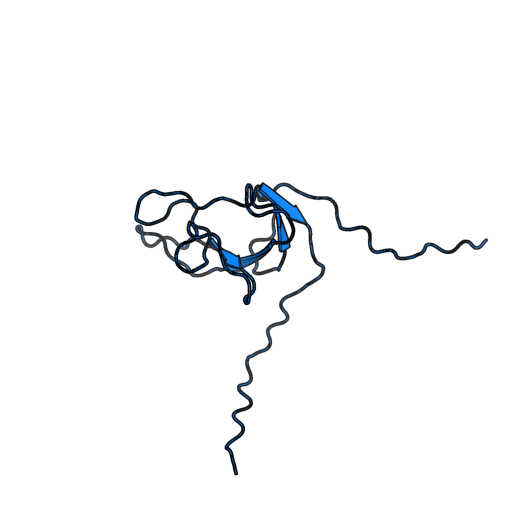.00 89.81 91 ARG A N 1
ATOM 687 C CA . ARG A 1 91 ? -8.452 3.836 7.598 1.00 89.81 91 ARG A CA 1
ATOM 688 C C . ARG A 1 91 ? -8.902 2.397 7.347 1.00 89.81 91 ARG A C 1
ATOM 690 O O . ARG A 1 91 ? -8.972 1.969 6.189 1.00 89.81 91 ARG A O 1
ATOM 697 N N . PRO A 1 92 ? -9.220 1.635 8.403 1.00 87.75 92 PRO A N 1
ATOM 698 C CA . PRO A 1 92 ? -9.772 0.303 8.239 1.00 87.75 92 PRO A CA 1
ATOM 699 C C . PRO A 1 92 ? -11.164 0.387 7.610 1.00 87.75 92 PRO A C 1
ATOM 701 O O . PRO A 1 92 ? -11.998 1.211 7.983 1.00 87.75 92 PRO A O 1
ATOM 704 N N . THR A 1 93 ? -11.407 -0.495 6.650 1.00 77.44 93 THR A N 1
ATOM 705 C CA . THR A 1 93 ? -12.683 -0.612 5.927 1.00 77.44 93 THR A CA 1
ATOM 706 C C . THR A 1 93 ? -13.626 -1.615 6.587 1.00 77.44 93 THR A C 1
ATOM 708 O O . THR A 1 93 ? -14.810 -1.664 6.269 1.00 77.44 93 THR A O 1
ATOM 711 N N . GLY A 1 94 ? -13.091 -2.460 7.477 1.00 67.12 94 GLY A N 1
ATOM 712 C CA . GLY A 1 94 ? -13.765 -3.668 7.953 1.00 67.12 94 GLY A CA 1
ATOM 713 C C . GLY A 1 94 ? -13.834 -4.783 6.901 1.00 67.12 94 GLY A C 1
ATOM 714 O O . GLY A 1 94 ? -14.341 -5.864 7.203 1.00 67.12 94 GLY A O 1
ATOM 715 N N . LEU A 1 95 ? -13.312 -4.557 5.688 1.00 63.84 95 LEU A N 1
ATOM 716 C CA . LEU A 1 95 ? -13.168 -5.581 4.664 1.00 63.84 95 LEU A CA 1
ATOM 717 C C . LEU A 1 95 ? -11.920 -6.397 4.985 1.00 63.84 95 LEU A C 1
ATOM 719 O O . LEU A 1 95 ? -10.789 -5.956 4.815 1.00 63.84 95 LEU A O 1
ATOM 723 N N . ILE A 1 96 ? -12.132 -7.618 5.451 1.00 57.28 96 ILE A N 1
ATOM 724 C CA . ILE A 1 96 ? -11.100 -8.644 5.382 1.00 57.28 96 ILE A CA 1
ATOM 725 C C . ILE A 1 96 ? -11.282 -9.283 4.011 1.00 57.28 96 ILE A C 1
ATOM 727 O O . ILE A 1 96 ? -12.375 -9.7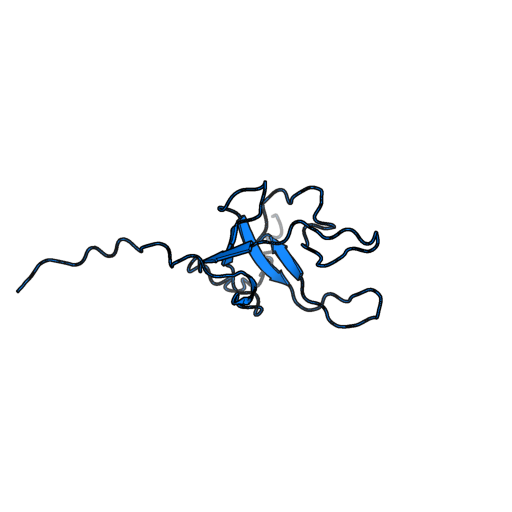95 3.738 1.00 57.28 96 ILE A O 1
ATOM 731 N N . LEU A 1 97 ? -10.243 -9.275 3.166 1.00 54.72 97 LEU A N 1
ATOM 732 C CA . LEU A 1 97 ? -10.163 -10.191 2.028 1.00 54.72 97 LEU A CA 1
ATOM 733 C C . LEU A 1 97 ? -10.138 -11.599 2.609 1.00 54.72 97 LEU A C 1
ATOM 735 O O . LEU A 1 97 ? -9.095 -12.209 2.817 1.00 54.72 97 LEU A O 1
ATOM 739 N N . ARG A 1 98 ? -11.319 -12.128 2.935 1.00 47.41 98 ARG A N 1
ATOM 740 C CA . ARG A 1 98 ? -11.480 -13.558 3.092 1.00 47.41 98 ARG A CA 1
ATOM 741 C C . ARG A 1 98 ? -11.124 -14.091 1.730 1.00 47.41 98 ARG A C 1
ATOM 743 O O . ARG A 1 98 ? -11.904 -13.910 0.799 1.00 47.41 98 ARG A O 1
ATOM 750 N N . SER A 1 99 ? -9.956 -14.710 1.627 1.00 39.97 99 SER A N 1
ATOM 751 C CA . SER A 1 99 ? -9.623 -15.606 0.543 1.00 39.97 99 SER A CA 1
ATOM 752 C C . SER A 1 99 ? -10.846 -16.496 0.295 1.00 39.97 99 SER A C 1
ATOM 754 O O . SER A 1 99 ? -11.083 -17.489 0.974 1.00 39.97 99 SER A O 1
ATOM 756 N N . LYS A 1 100 ? -11.673 -16.119 -0.676 1.00 40.62 100 LYS A N 1
ATOM 757 C CA . LYS A 1 100 ? -11.992 -17.053 -1.730 1.00 40.62 100 LYS A CA 1
ATOM 758 C C . LYS A 1 100 ? -10.667 -17.112 -2.480 1.00 40.62 100 LYS A C 1
ATOM 760 O O . LYS A 1 100 ? -10.313 -16.189 -3.187 1.00 40.62 100 LYS A O 1
ATOM 765 N N . VAL A 1 101 ? -9.838 -18.134 -2.274 1.00 43.78 101 VAL A N 1
ATOM 766 C CA . VAL A 1 101 ? -10.193 -19.465 -2.771 1.00 4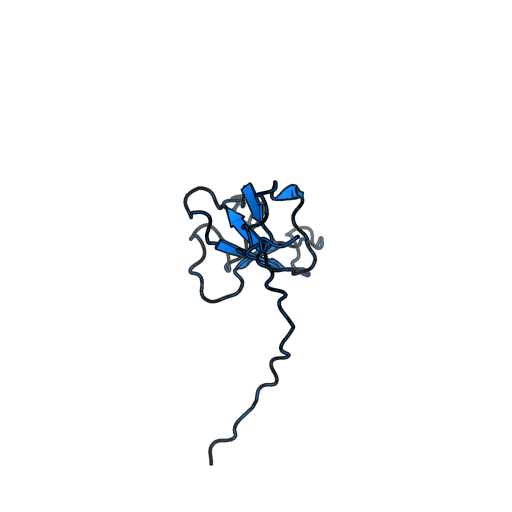3.78 101 VAL A CA 1
ATOM 767 C C . VAL A 1 101 ? -11.081 -19.235 -3.988 1.00 43.78 101 VAL A C 1
ATOM 769 O O . VAL A 1 101 ? -12.301 -19.390 -3.920 1.00 43.78 101 VAL A O 1
ATOM 772 N N . MET A 1 102 ? -10.478 -18.763 -5.081 1.00 39.50 102 MET A N 1
ATOM 773 C CA . MET A 1 102 ? -11.007 -19.061 -6.400 1.00 39.50 102 MET A CA 1
ATOM 774 C C . MET A 1 102 ? -10.970 -20.588 -6.522 1.00 39.50 102 MET A C 1
ATOM 776 O O . MET A 1 102 ? -10.119 -21.180 -7.175 1.00 39.50 102 MET A O 1
ATOM 780 N N . GLY A 1 103 ? -11.932 -21.236 -5.861 1.00 39.09 103 GLY A N 1
ATOM 781 C CA . GLY A 1 103 ? -12.659 -22.317 -6.466 1.00 39.09 103 GLY A CA 1
ATOM 782 C C . GLY A 1 103 ? -13.202 -21.728 -7.750 1.00 39.09 103 GLY A C 1
ATOM 783 O O . GLY A 1 103 ? -14.270 -21.116 -7.771 1.00 39.09 103 GLY A O 1
ATOM 784 N N . TRP A 1 104 ? -12.402 -21.868 -8.801 1.00 34.62 104 TRP A N 1
ATOM 785 C CA . TRP A 1 104 ? -12.901 -22.043 -10.140 1.00 34.62 104 TRP A CA 1
ATOM 786 C C . TRP A 1 104 ? -14.021 -23.077 -10.032 1.00 34.62 104 TRP A C 1
ATOM 788 O O . TRP A 1 104 ? -13.786 -24.283 -10.035 1.00 34.62 104 TRP A O 1
ATOM 798 N N . ASN A 1 105 ? -15.261 -22.609 -9.897 1.00 41.91 105 ASN A N 1
ATOM 799 C CA . ASN A 1 105 ? -16.396 -23.356 -10.395 1.00 41.91 105 ASN A CA 1
ATOM 800 C C . ASN A 1 105 ? -16.252 -23.301 -11.913 1.00 41.91 105 ASN A C 1
ATOM 802 O O . ASN A 1 105 ? -16.873 -22.487 -12.592 1.00 41.91 105 ASN A O 1
ATOM 806 N N . TYR A 1 106 ? -15.363 -24.151 -12.422 1.00 43.62 106 TYR A N 1
ATOM 807 C CA . TYR A 1 106 ? -15.420 -24.627 -13.783 1.00 43.62 106 TYR A CA 1
ATOM 808 C C . TYR A 1 106 ? -16.810 -25.254 -13.923 1.00 43.62 106 TYR A C 1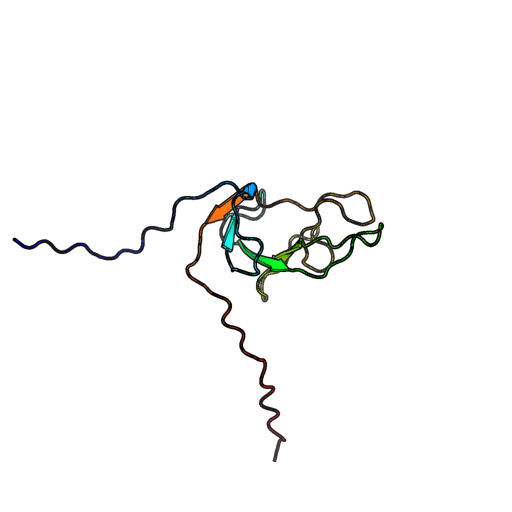
ATOM 810 O O . TYR A 1 106 ? -17.051 -26.367 -13.463 1.00 43.62 106 TYR A O 1
ATOM 818 N N . ARG A 1 107 ? -17.770 -24.491 -14.452 1.00 50.38 107 ARG A N 1
ATOM 819 C CA . ARG A 1 107 ? -18.958 -25.070 -15.071 1.00 50.38 107 ARG A CA 1
ATOM 820 C C . ARG A 1 107 ? -18.469 -25.612 -16.410 1.00 50.38 107 ARG A C 1
ATOM 822 O O . ARG A 1 107 ? -18.200 -24.789 -17.280 1.00 50.38 107 ARG A O 1
ATOM 829 N N . PRO A 1 108 ? -18.332 -26.934 -16.610 1.00 51.81 108 PRO A N 1
ATOM 830 C CA . PRO A 1 108 ? -18.342 -27.429 -17.971 1.00 51.81 108 PRO A CA 1
ATOM 831 C C . PRO A 1 108 ? -19.733 -27.096 -18.523 1.00 51.81 108 PRO A C 1
ATOM 833 O O . PRO A 1 108 ? -20.749 -27.519 -17.962 1.00 51.81 108 PRO A O 1
ATOM 836 N N . GLU A 1 109 ? -19.774 -26.246 -19.545 1.00 61.12 109 GLU A N 1
ATOM 837 C CA . GLU A 1 109 ? -20.967 -26.055 -20.363 1.00 61.12 109 GLU A CA 1
ATOM 838 C C . GLU A 1 109 ? -21.478 -27.433 -20.815 1.00 61.12 109 GLU A C 1
ATOM 840 O O . GLU A 1 109 ? -20.693 -28.313 -21.179 1.00 61.12 109 GLU A O 1
ATOM 845 N N . GLN A 1 110 ? -22.790 -27.629 -20.668 1.00 55.38 110 GLN A N 1
ATOM 846 C CA . GLN A 1 110 ? -23.529 -28.758 -21.233 1.00 55.38 110 GLN A CA 1
ATOM 847 C C . GLN A 1 110 ? -23.627 -28.602 -22.748 1.00 55.38 110 GLN A C 1
ATOM 849 O O . GLN A 1 110 ? -23.821 -27.446 -23.187 1.00 55.38 110 GLN A O 1
#

Radius of gyration: 17.64 Å; chains: 1; bounding box: 50×42×53 Å